Protein AF-A0A7V2ATB0-F1 (afdb_monomer_lite)

Radius of gyration: 20.09 Å; chains: 1; bounding box: 49×17×48 Å

Structure (mmCIF, N/CA/C/O backbone):
data_AF-A0A7V2ATB0-F1
#
_entry.id   AF-A0A7V2ATB0-F1
#
loop_
_atom_site.group_PDB
_atom_site.id
_atom_site.type_symbol
_atom_site.label_atom_id
_atom_site.label_alt_id
_atom_site.label_comp_id
_atom_site.label_asym_id
_atom_site.label_entity_id
_atom_site.label_seq_id
_atom_site.pdbx_PDB_ins_code
_atom_site.Cartn_x
_atom_site.Cartn_y
_atom_site.Cartn_z
_atom_site.occupancy
_atom_site.B_iso_or_equiv
_atom_site.auth_seq_id
_atom_site.auth_comp_id
_atom_site.auth_asym_id
_atom_site.auth_atom_id
_atom_site.pdbx_PDB_model_num
ATOM 1 N N . MET A 1 1 ? 11.047 1.746 -5.177 1.00 81.69 1 MET A N 1
ATOM 2 C CA . MET A 1 1 ? 12.288 2.340 -5.729 1.00 81.69 1 MET A CA 1
ATOM 3 C C . MET A 1 1 ? 13.118 1.365 -6.558 1.00 81.69 1 MET A C 1
ATOM 5 O O . MET A 1 1 ? 13.665 1.787 -7.564 1.00 81.69 1 MET A O 1
ATOM 9 N N . ILE A 1 2 ? 13.152 0.070 -6.219 1.00 91.88 2 ILE A N 1
ATOM 10 C CA . ILE A 1 2 ? 13.887 -0.947 -6.997 1.00 91.88 2 ILE A CA 1
ATOM 11 C C . ILE A 1 2 ? 13.439 -0.985 -8.472 1.00 91.88 2 ILE A C 1
ATOM 13 O O . ILE A 1 2 ? 14.264 -0.880 -9.371 1.00 91.88 2 ILE A O 1
ATOM 17 N N . LEU A 1 3 ? 12.127 -1.042 -8.734 1.00 89.50 3 LEU A N 1
ATOM 18 C CA . LEU A 1 3 ? 11.601 -1.107 -10.107 1.00 89.50 3 LEU A CA 1
ATOM 19 C C . LEU A 1 3 ? 11.896 0.151 -10.937 1.00 89.50 3 LEU A C 1
ATOM 21 O O . LEU A 1 3 ? 12.101 0.051 -12.142 1.00 89.50 3 LEU A O 1
ATOM 25 N N . LEU A 1 4 ? 11.960 1.323 -10.298 1.00 91.44 4 LEU A N 1
ATOM 26 C CA . LEU A 1 4 ? 12.302 2.572 -10.980 1.00 91.44 4 LEU A CA 1
ATOM 27 C C . LEU A 1 4 ? 13.750 2.527 -11.489 1.00 91.44 4 LEU A C 1
ATOM 29 O O . LEU A 1 4 ? 14.007 2.882 -12.633 1.00 91.44 4 LEU A O 1
ATOM 33 N N . SER A 1 5 ? 14.678 2.008 -10.679 1.00 90.06 5 SER A N 1
ATOM 34 C CA . SER A 1 5 ? 16.082 1.833 -11.073 1.00 90.06 5 SER A CA 1
ATOM 35 C C . SER A 1 5 ? 16.241 0.936 -12.308 1.00 90.06 5 SER A C 1
ATOM 37 O O . SER A 1 5 ? 17.004 1.272 -13.212 1.00 90.06 5 SER A O 1
ATOM 39 N N . VAL A 1 6 ? 15.467 -0.152 -12.405 1.00 90.88 6 VAL A N 1
ATOM 40 C CA . VAL A 1 6 ? 15.497 -1.062 -13.565 1.00 90.88 6 VAL A CA 1
ATOM 41 C C . VAL A 1 6 ? 15.089 -0.349 -14.857 1.00 90.88 6 VAL A C 1
ATOM 43 O O . VAL A 1 6 ? 15.703 -0.586 -15.897 1.00 90.88 6 VAL A O 1
ATOM 46 N N . VAL A 1 7 ? 14.106 0.554 -14.805 1.00 90.19 7 VAL A N 1
ATOM 47 C CA . VAL A 1 7 ? 13.681 1.350 -15.972 1.00 90.19 7 VAL A CA 1
ATOM 48 C C . VAL A 1 7 ? 14.800 2.285 -16.435 1.00 90.19 7 VAL A C 1
ATOM 50 O O . VAL A 1 7 ? 15.075 2.358 -17.630 1.00 90.19 7 VAL A O 1
ATOM 53 N N . PHE A 1 8 ? 15.491 2.948 -15.502 1.00 90.12 8 PHE A N 1
ATOM 54 C CA . PHE A 1 8 ? 16.621 3.824 -15.832 1.00 90.12 8 PHE A CA 1
ATOM 55 C C . PHE A 1 8 ? 17.823 3.059 -16.399 1.00 90.12 8 PHE A C 1
ATOM 57 O O . PHE A 1 8 ? 18.481 3.559 -17.305 1.00 90.12 8 PHE A O 1
ATOM 64 N N . TYR A 1 9 ? 18.104 1.852 -15.900 1.00 91.06 9 TYR A N 1
ATOM 65 C CA . TYR A 1 9 ? 19.238 1.051 -16.369 1.00 91.06 9 TYR A CA 1
ATOM 66 C C . TYR A 1 9 ? 18.978 0.370 -17.720 1.00 91.06 9 TYR A C 1
ATOM 68 O O . TYR A 1 9 ? 19.855 0.328 -18.576 1.00 91.06 9 TYR A O 1
ATOM 76 N N . THR A 1 10 ? 17.774 -0.175 -17.924 1.00 86.50 10 THR A N 1
ATOM 77 C CA . THR A 1 10 ? 17.445 -0.965 -19.127 1.00 86.50 10 THR A CA 1
ATOM 78 C C . THR A 1 10 ? 16.801 -0.151 -20.252 1.00 86.50 10 THR A C 1
ATOM 80 O O . THR A 1 10 ? 16.739 -0.635 -21.383 1.00 86.50 10 THR A O 1
ATOM 83 N N . GLY A 1 11 ? 16.337 1.074 -19.983 1.00 84.75 11 GLY A N 1
ATOM 84 C CA . GLY A 1 11 ? 15.650 1.933 -20.953 1.00 84.75 11 GLY A CA 1
ATOM 85 C C . GLY A 1 11 ? 14.253 1.429 -21.353 1.00 84.75 11 GLY A C 1
ATOM 86 O O . GLY A 1 11 ? 13.712 0.495 -20.763 1.00 84.75 11 GLY A O 1
ATOM 87 N N . LEU A 1 12 ? 13.656 2.033 -22.391 1.00 82.38 12 LEU A N 1
ATOM 88 C CA . LEU A 1 12 ? 12.328 1.689 -22.947 1.00 82.38 12 LEU A CA 1
ATOM 89 C C . LEU A 1 12 ? 12.341 0.404 -23.806 1.00 82.38 12 LEU A C 1
ATOM 91 O O . LEU A 1 12 ? 11.769 0.343 -24.889 1.00 82.38 12 LEU A O 1
ATOM 95 N N . ASN A 1 13 ? 13.003 -0.640 -23.318 1.00 89.69 13 ASN A N 1
ATOM 96 C CA . ASN A 1 13 ? 12.987 -1.973 -23.917 1.00 89.69 13 ASN A CA 1
ATOM 97 C C . ASN A 1 13 ? 11.808 -2.809 -23.380 1.00 89.69 13 ASN A C 1
ATOM 99 O O . ASN A 1 13 ? 11.093 -2.391 -22.466 1.00 89.69 13 ASN A O 1
ATOM 103 N N . SER A 1 14 ? 11.630 -4.038 -23.881 1.00 91.94 14 SER A N 1
ATOM 104 C CA . SER A 1 14 ? 10.578 -4.967 -23.421 1.00 91.94 14 SER A CA 1
ATOM 105 C C . SER A 1 14 ? 10.551 -5.171 -21.899 1.00 91.94 14 SER A C 1
ATOM 107 O O . SER A 1 14 ? 9.487 -5.386 -21.322 1.00 91.94 14 SER A O 1
ATOM 109 N N . ILE A 1 15 ? 11.711 -5.104 -21.238 1.00 92.00 15 ILE A N 1
ATOM 110 C CA . ILE A 1 15 ? 11.836 -5.202 -19.775 1.00 92.00 15 ILE A CA 1
ATOM 111 C C . ILE A 1 15 ? 11.405 -3.897 -19.093 1.00 92.00 15 ILE A C 1
ATOM 113 O O . ILE A 1 15 ? 10.632 -3.944 -18.138 1.00 92.00 15 ILE A O 1
ATOM 117 N N . GLY A 1 16 ? 11.837 -2.738 -19.599 1.00 92.69 16 GLY A N 1
ATOM 118 C CA . GLY A 1 16 ? 11.488 -1.433 -19.032 1.00 92.69 16 GLY A CA 1
ATOM 119 C C . GLY A 1 16 ? 9.991 -1.127 -19.105 1.00 92.69 16 GLY A C 1
ATOM 120 O O . GLY A 1 16 ? 9.413 -0.667 -18.123 1.00 92.69 16 GLY A O 1
ATOM 121 N N . VAL A 1 17 ? 9.327 -1.473 -20.216 1.00 92.94 17 VAL A N 1
ATOM 122 C CA . VAL A 1 17 ? 7.867 -1.305 -20.359 1.00 92.94 17 VAL A CA 1
ATOM 123 C C . VAL A 1 17 ? 7.106 -2.168 -19.346 1.00 92.94 17 VAL A C 1
ATOM 125 O O . VAL A 1 17 ? 6.181 -1.692 -18.688 1.00 92.94 17 VAL A O 1
ATOM 128 N N . LYS A 1 18 ? 7.526 -3.427 -19.156 1.00 93.56 18 LYS A N 1
ATOM 129 C CA . LYS A 1 18 ? 6.947 -4.313 -18.133 1.00 93.56 18 LYS A CA 1
ATOM 130 C C . LYS A 1 18 ? 7.190 -3.783 -16.720 1.00 93.56 18 LYS A C 1
ATOM 132 O O . LYS A 1 18 ? 6.282 -3.832 -15.896 1.00 93.56 18 LYS A O 1
ATOM 137 N N . ALA A 1 19 ? 8.381 -3.253 -16.439 1.00 93.69 19 ALA A N 1
ATOM 138 C CA . ALA A 1 19 ? 8.694 -2.653 -15.145 1.00 93.69 19 ALA A CA 1
ATOM 139 C C . ALA A 1 19 ? 7.812 -1.426 -14.858 1.00 93.69 19 ALA A C 1
ATOM 141 O O . ALA A 1 19 ? 7.318 -1.289 -13.741 1.00 93.69 19 ALA A O 1
ATOM 142 N N . LEU A 1 20 ? 7.539 -0.589 -15.864 1.00 92.56 20 LEU A N 1
ATOM 143 C CA . LEU A 1 20 ? 6.654 0.571 -15.738 1.00 92.56 20 LEU A CA 1
ATOM 144 C C . LEU A 1 20 ? 5.200 0.159 -15.451 1.00 92.56 20 LEU A C 1
ATOM 146 O O . LEU A 1 20 ? 4.582 0.697 -14.532 1.00 92.56 20 LEU A O 1
ATOM 150 N N . LEU A 1 21 ? 4.686 -0.857 -16.154 1.00 94.38 21 LEU A N 1
ATOM 151 C CA . LEU A 1 21 ? 3.383 -1.465 -15.845 1.00 94.38 21 LEU A CA 1
ATOM 152 C C . LEU A 1 21 ? 3.329 -2.019 -14.417 1.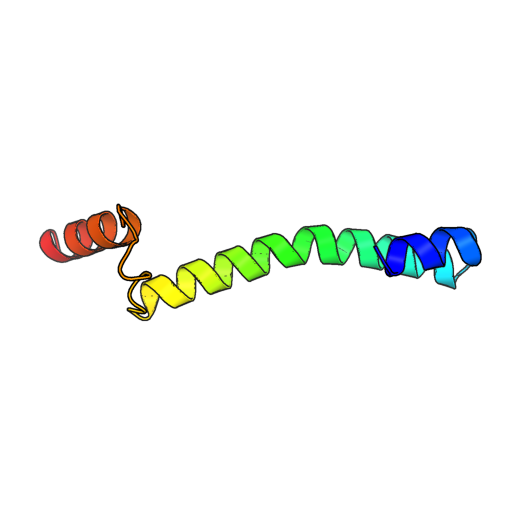00 94.38 21 LEU A C 1
ATOM 154 O O . LEU A 1 21 ? 2.335 -1.843 -13.716 1.00 94.38 21 LEU A O 1
ATOM 158 N N . CYS A 1 22 ? 4.406 -2.660 -13.966 1.00 95.00 22 CYS A N 1
ATOM 159 C CA . CYS A 1 22 ? 4.490 -3.223 -12.624 1.00 95.00 22 CYS A CA 1
ATOM 160 C C . CYS A 1 22 ? 4.480 -2.124 -11.546 1.00 95.00 22 CYS A C 1
ATOM 162 O O . CYS A 1 22 ? 3.785 -2.255 -10.541 1.00 95.00 22 CYS A O 1
ATOM 164 N N . ILE A 1 23 ? 5.180 -1.004 -11.775 1.00 95.00 23 ILE A N 1
ATOM 165 C CA . ILE A 1 23 ? 5.130 0.174 -10.892 1.00 95.00 23 ILE A CA 1
ATOM 166 C C . ILE A 1 23 ? 3.694 0.687 -10.773 1.00 95.00 23 ILE A C 1
ATOM 168 O O . ILE A 1 23 ? 3.205 0.865 -9.658 1.00 95.00 23 ILE A O 1
ATOM 172 N N . TRP A 1 24 ? 3.013 0.885 -11.904 1.00 94.81 24 TRP A N 1
ATOM 173 C CA . TRP A 1 24 ? 1.623 1.341 -11.926 1.00 94.81 24 TRP A CA 1
ATOM 174 C C . TRP A 1 24 ? 0.699 0.394 -11.153 1.00 94.81 24 TRP A C 1
ATOM 176 O O . TRP A 1 24 ? -0.081 0.819 -10.302 1.00 94.81 24 TRP A O 1
ATOM 186 N N . PHE A 1 25 ? 0.839 -0.908 -11.396 1.00 95.88 25 PHE A N 1
ATOM 187 C CA . PHE A 1 25 ? 0.040 -1.934 -10.740 1.00 95.88 25 PHE A CA 1
ATOM 188 C C . PHE A 1 25 ? 0.244 -1.965 -9.219 1.00 95.88 25 PHE A C 1
ATOM 190 O O . PHE A 1 25 ? -0.728 -2.005 -8.463 1.00 95.88 25 PHE A O 1
ATOM 197 N N . VAL A 1 26 ? 1.496 -1.913 -8.753 1.00 95.50 26 VAL A N 1
ATOM 198 C CA . VAL A 1 26 ? 1.821 -1.926 -7.318 1.00 95.50 26 VAL A CA 1
ATOM 199 C C . VAL A 1 26 ? 1.310 -0.664 -6.626 1.00 95.50 26 VAL A C 1
ATOM 201 O O . VAL A 1 26 ? 0.782 -0.760 -5.520 1.00 95.50 26 VAL A O 1
ATOM 204 N N . LEU A 1 27 ? 1.413 0.501 -7.274 1.00 94.88 27 LEU A N 1
ATOM 205 C CA . LEU A 1 27 ? 0.926 1.763 -6.711 1.00 94.88 27 LEU A CA 1
ATOM 206 C C . LEU A 1 27 ? -0.578 1.748 -6.434 1.00 94.88 27 LEU A C 1
ATOM 208 O O . LEU A 1 27 ? -1.000 2.321 -5.437 1.00 94.88 27 LEU A O 1
ATOM 212 N N . ILE A 1 28 ? -1.372 1.084 -7.276 1.00 95.88 28 ILE A N 1
ATOM 213 C CA . ILE A 1 28 ? -2.822 0.965 -7.071 1.00 95.88 28 ILE A CA 1
ATOM 214 C C . ILE A 1 28 ? -3.143 -0.168 -6.091 1.00 95.88 28 ILE A C 1
ATOM 216 O O . ILE A 1 28 ? -3.953 0.001 -5.185 1.00 95.88 28 I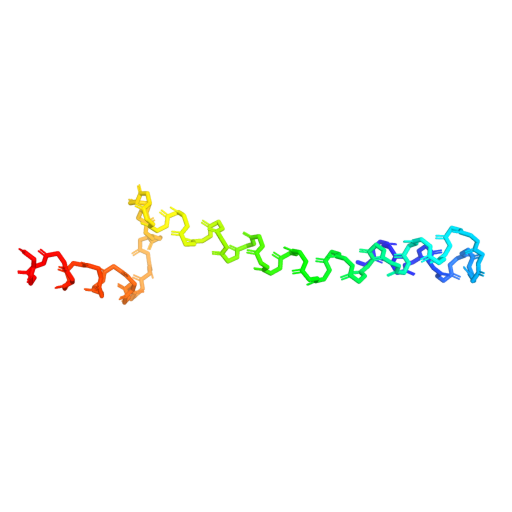LE A O 1
ATOM 220 N N . THR A 1 29 ? -2.486 -1.319 -6.228 1.00 96.56 29 THR A N 1
ATOM 221 C CA . THR A 1 29 ? -2.817 -2.516 -5.438 1.00 96.56 29 THR A CA 1
ATOM 222 C C . THR A 1 29 ? -2.397 -2.381 -3.972 1.00 96.56 29 THR A C 1
ATOM 224 O O . THR A 1 29 ? -3.095 -2.861 -3.080 1.00 96.56 29 THR A O 1
ATOM 227 N N . SER A 1 30 ? -1.278 -1.703 -3.698 1.00 96.12 30 SER A N 1
ATOM 228 C CA . SER A 1 30 ? -0.746 -1.535 -2.342 1.00 96.12 30 SER A CA 1
ATOM 229 C C . SER A 1 30 ? -1.699 -0.797 -1.386 1.00 96.12 30 SER A C 1
ATOM 231 O O . SER A 1 30 ? -1.963 -1.343 -0.314 1.00 96.12 30 SER A O 1
ATOM 233 N N . PRO A 1 31 ? -2.235 0.403 -1.700 1.00 95.75 31 PRO A N 1
ATOM 234 C CA . PRO A 1 31 ? -3.161 1.092 -0.802 1.00 95.75 31 PRO A CA 1
ATOM 235 C 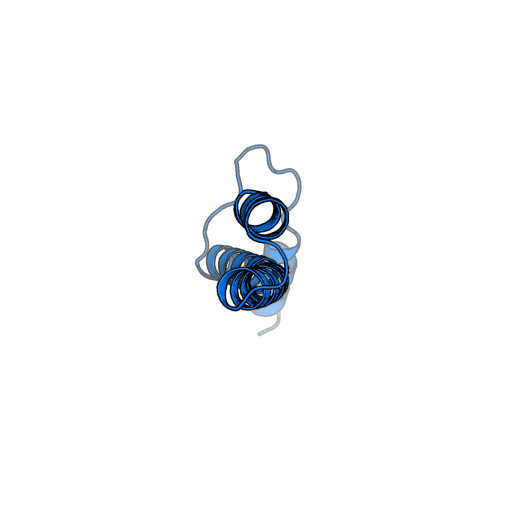C . PRO A 1 31 ? -4.474 0.323 -0.624 1.00 95.75 31 PRO A C 1
ATOM 237 O O . PRO A 1 31 ? -4.986 0.253 0.491 1.00 95.75 31 PRO A O 1
ATOM 240 N N . THR A 1 32 ? -4.996 -0.311 -1.680 1.00 96.06 32 THR A N 1
ATOM 241 C CA . THR A 1 32 ? -6.225 -1.115 -1.594 1.00 96.06 32 THR A CA 1
ATOM 242 C C . THR A 1 32 ? -6.041 -2.328 -0.684 1.00 96.06 32 THR A C 1
ATOM 244 O O . THR A 1 32 ? -6.876 -2.570 0.187 1.00 96.06 32 THR A O 1
ATOM 247 N N . GLY A 1 33 ? -4.935 -3.062 -0.838 1.00 96.62 33 GLY A N 1
ATOM 248 C CA . GLY A 1 33 ? -4.608 -4.202 0.017 1.00 96.62 33 GLY A CA 1
ATOM 249 C C . GLY A 1 33 ? -4.392 -3.789 1.472 1.00 96.62 33 GLY A C 1
ATOM 250 O O . GLY A 1 33 ? -4.972 -4.391 2.372 1.00 96.62 33 GLY A O 1
ATOM 251 N N . ALA A 1 34 ? -3.629 -2.717 1.707 1.00 96.25 34 ALA A N 1
ATOM 252 C CA . ALA A 1 34 ? -3.396 -2.191 3.050 1.00 96.25 34 ALA A CA 1
ATOM 253 C C . ALA A 1 34 ? -4.704 -1.764 3.737 1.00 96.25 34 ALA A C 1
ATOM 255 O O . ALA A 1 34 ? -4.939 -2.123 4.890 1.00 96.25 34 ALA A O 1
ATOM 256 N N . HIS A 1 35 ? -5.588 -1.062 3.021 1.00 93.81 35 HIS A N 1
ATOM 257 C CA . HIS A 1 35 ? -6.890 -0.660 3.548 1.00 93.81 35 HIS A CA 1
ATOM 258 C C . HIS A 1 35 ? -7.786 -1.868 3.860 1.00 93.81 35 HIS A C 1
ATOM 260 O O . HIS A 1 35 ? -8.411 -1.919 4.919 1.00 93.81 35 HIS A O 1
ATOM 266 N N . ALA A 1 36 ? -7.821 -2.867 2.972 1.00 95.75 36 ALA A N 1
ATOM 267 C CA . ALA A 1 36 ? -8.588 -4.091 3.187 1.00 95.75 36 ALA A CA 1
ATOM 268 C C . ALA A 1 36 ? -8.092 -4.876 4.412 1.00 95.75 36 ALA A C 1
ATOM 270 O O . ALA A 1 36 ? -8.908 -5.325 5.216 1.00 95.75 36 ALA A O 1
ATOM 271 N N . ILE A 1 37 ? -6.772 -4.991 4.587 1.00 94.50 37 ILE A N 1
ATOM 272 C CA . ILE A 1 37 ? -6.163 -5.646 5.752 1.00 94.50 37 ILE A CA 1
ATOM 273 C C . ILE A 1 37 ? -6.481 -4.874 7.034 1.00 94.50 37 ILE A C 1
ATOM 275 O O . ILE A 1 37 ? -6.907 -5.489 8.006 1.00 94.50 37 ILE A O 1
ATOM 279 N N . ALA A 1 38 ? -6.345 -3.544 7.042 1.00 90.94 38 ALA A N 1
ATOM 280 C CA . ALA A 1 38 ? -6.665 -2.723 8.211 1.00 90.94 38 ALA A CA 1
ATOM 281 C C . ALA A 1 38 ? -8.140 -2.870 8.627 1.00 90.94 38 ALA A C 1
ATOM 283 O O . ALA A 1 38 ? -8.444 -3.097 9.797 1.00 90.94 38 ALA A O 1
ATOM 284 N N . ARG A 1 39 ? -9.062 -2.833 7.656 1.00 89.00 39 ARG A N 1
ATOM 285 C CA . ARG A 1 39 ? -10.494 -3.049 7.902 1.00 89.00 39 A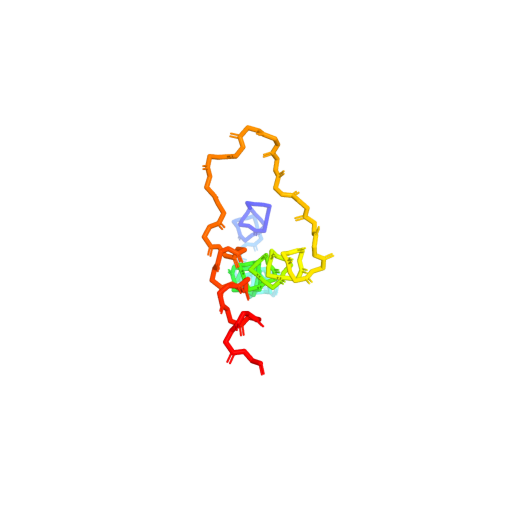RG A CA 1
ATOM 286 C C . ARG A 1 39 ? -10.791 -4.459 8.416 1.00 89.00 39 ARG A C 1
ATOM 288 O O . ARG A 1 39 ? -11.651 -4.629 9.277 1.00 89.00 39 ARG A O 1
ATOM 295 N N . ALA A 1 40 ? -10.110 -5.471 7.883 1.00 91.25 40 ALA A N 1
ATOM 296 C CA . ALA A 1 40 ? -10.259 -6.851 8.333 1.00 91.25 40 ALA A CA 1
ATOM 297 C C . ALA A 1 40 ? -9.717 -7.049 9.755 1.00 91.25 40 ALA A C 1
ATOM 299 O O . ALA A 1 40 ? -10.378 -7.694 10.559 1.00 91.25 40 ALA A O 1
ATOM 300 N N . ALA A 1 41 ? -8.563 -6.461 10.081 1.00 90.38 41 ALA A N 1
ATOM 301 C CA . ALA A 1 41 ? -7.980 -6.499 11.420 1.00 90.38 41 ALA A CA 1
ATOM 302 C C . ALA A 1 41 ? -8.940 -5.918 12.466 1.00 90.38 41 ALA A C 1
ATOM 304 O O . ALA A 1 41 ? -9.188 -6.550 13.492 1.00 90.38 41 ALA A O 1
ATOM 305 N N . HIS A 1 42 ? -9.548 -4.772 12.151 1.00 85.81 42 HIS A N 1
ATOM 306 C CA . HIS A 1 42 ? -10.541 -4.140 13.015 1.00 85.81 42 HIS A CA 1
ATOM 307 C C . HIS A 1 42 ? -11.802 -5.007 13.171 1.00 85.81 42 HIS A C 1
ATOM 309 O O . HIS A 1 42 ? -12.221 -5.317 14.282 1.00 85.81 42 HIS A O 1
ATOM 315 N N . ARG A 1 43 ? -12.343 -5.539 12.062 1.00 84.06 43 ARG A N 1
ATOM 316 C CA . ARG A 1 43 ? -13.506 -6.450 12.086 1.00 84.06 43 ARG A CA 1
ATOM 317 C C . ARG A 1 43 ? -13.256 -7.754 12.851 1.00 84.06 43 ARG A C 1
ATOM 319 O O . ARG A 1 43 ? -14.210 -8.325 13.369 1.00 84.06 43 ARG A O 1
ATOM 326 N N . SER A 1 44 ? -12.019 -8.233 12.888 1.00 86.81 44 SER A N 1
ATOM 327 C CA . SER A 1 44 ? -11.625 -9.437 13.626 1.00 86.81 44 SER A CA 1
ATOM 328 C C . SER A 1 44 ? -11.389 -9.182 15.122 1.00 86.81 44 SER A C 1
ATOM 330 O O . SER A 1 44 ? -10.999 -10.110 15.826 1.00 86.81 44 SER A O 1
ATOM 332 N N . GLY A 1 45 ? -11.600 -7.954 15.616 1.00 83.69 45 GLY A N 1
ATOM 333 C CA . GLY A 1 45 ? -11.455 -7.608 17.034 1.00 83.69 45 GLY A CA 1
ATOM 334 C C . GLY A 1 45 ? -10.004 -7.462 17.499 1.00 83.69 45 GLY A C 1
ATOM 335 O O . GLY A 1 45 ? -9.723 -7.573 18.693 1.00 83.69 45 GLY A O 1
ATOM 336 N N . ILE A 1 46 ? -9.059 -7.240 16.578 1.00 85.94 46 ILE A N 1
ATOM 337 C CA . ILE A 1 46 ? -7.663 -6.984 16.946 1.00 85.94 46 ILE A CA 1
ATOM 338 C C . ILE A 1 46 ? -7.599 -5.610 17.619 1.00 85.94 46 ILE A C 1
ATOM 340 O O . ILE A 1 46 ? -7.850 -4.589 16.980 1.00 85.94 46 ILE A O 1
ATOM 344 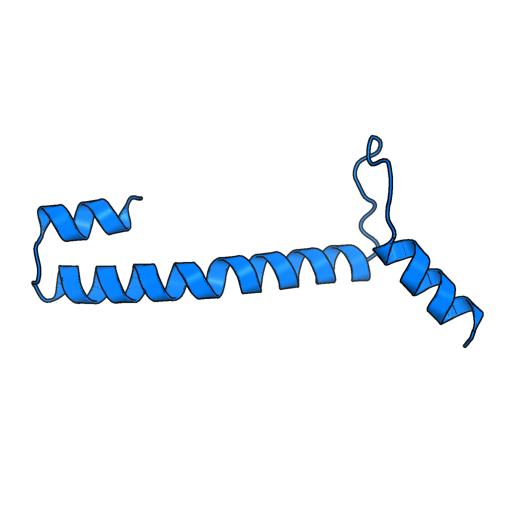N N . ARG A 1 47 ? -7.258 -5.594 18.912 1.00 83.38 47 ARG A N 1
ATOM 345 C CA . ARG A 1 47 ? -7.148 -4.362 19.705 1.00 83.38 47 ARG A CA 1
ATOM 346 C C . ARG A 1 47 ? -6.050 -3.457 19.141 1.00 83.38 47 ARG A C 1
ATOM 348 O O . ARG A 1 47 ? -4.979 -3.934 18.762 1.00 83.38 47 ARG A O 1
ATOM 355 N N . LEU A 1 48 ? -6.310 -2.150 19.127 1.00 86.44 48 LEU A N 1
ATOM 356 C CA . LEU A 1 48 ? -5.294 -1.144 18.825 1.00 86.44 48 LEU A CA 1
ATOM 357 C C . LEU A 1 48 ? -4.177 -1.158 19.880 1.00 86.44 48 LEU A C 1
ATOM 359 O O . LEU A 1 48 ? -4.342 -1.654 20.994 1.00 86.44 48 LEU A O 1
ATOM 363 N N . TRP A 1 49 ? -3.028 -0.592 19.510 1.00 89.31 49 TRP A N 1
ATOM 364 C CA . TRP A 1 49 ? -1.875 -0.434 20.397 1.00 89.31 49 TRP A CA 1
ATOM 365 C C . TRP A 1 49 ? -2.268 0.311 21.689 1.00 89.31 49 TRP A C 1
ATOM 367 O O . TRP A 1 49 ? -3.030 1.268 21.618 1.00 89.31 49 TRP A O 1
ATOM 377 N N . GLU A 1 50 ? -1.729 -0.064 22.853 1.00 85.75 50 GLU A N 1
ATOM 378 C CA . GLU A 1 50 ? -2.156 0.456 24.174 1.00 85.75 50 GLU A CA 1
ATOM 379 C C . GLU A 1 50 ? -2.064 1.986 24.329 1.00 85.75 50 GLU A C 1
ATOM 381 O O . GLU A 1 50 ? -2.895 2.601 24.983 1.00 85.75 50 GLU A O 1
ATOM 386 N N . GLY A 1 51 ? -1.077 2.619 23.697 1.00 89.81 51 GLY A N 1
ATOM 387 C CA . GLY A 1 51 ? -0.941 4.080 23.610 1.00 89.81 51 GLY A CA 1
ATOM 388 C C . GLY A 1 51 ? -1.824 4.769 22.556 1.00 89.81 51 GLY A C 1
ATOM 389 O O . GLY A 1 51 ? -1.629 5.955 22.291 1.00 89.81 51 GLY A O 1
ATOM 390 N N . SER A 1 52 ? -2.745 4.054 21.907 1.00 87.19 52 SER A N 1
ATOM 391 C CA . SER A 1 52 ? -3.680 4.649 20.944 1.00 87.19 52 SER A CA 1
ATOM 392 C C . SER A 1 52 ? -4.724 5.476 21.686 1.00 87.19 52 SER A C 1
ATOM 394 O O . SER A 1 52 ? -5.366 4.994 22.610 1.00 87.19 52 SER A O 1
ATOM 396 N N . VAL A 1 53 ? -4.900 6.730 21.273 1.00 84.25 53 VAL A N 1
ATOM 397 C CA . VAL A 1 53 ? -5.754 7.695 21.989 1.00 84.25 53 VAL A CA 1
ATOM 398 C C . VAL A 1 53 ? -7.230 7.594 21.582 1.00 84.25 53 VAL A C 1
ATOM 400 O O . VAL A 1 53 ? -8.099 8.029 22.329 1.00 84.25 53 VAL A O 1
ATOM 403 N N . MET A 1 54 ? -7.531 7.063 20.394 1.00 80.50 54 MET A N 1
ATOM 404 C CA . MET A 1 54 ? -8.875 7.108 19.814 1.00 80.50 54 MET A CA 1
ATOM 405 C C . MET A 1 54 ? -9.103 5.934 18.859 1.00 80.50 54 MET A C 1
ATOM 407 O O . MET A 1 54 ? -8.288 5.718 17.960 1.00 80.50 54 MET A O 1
ATOM 411 N N . ASP A 1 55 ? -10.244 5.257 18.996 1.00 83.94 55 ASP A N 1
ATOM 412 C CA . ASP A 1 55 ? -10.731 4.256 18.044 1.00 83.94 55 ASP A CA 1
ATOM 413 C C . ASP A 1 55 ? -12.199 4.513 17.677 1.00 83.94 55 ASP A C 1
ATOM 415 O O . ASP A 1 55 ? -13.112 3.806 18.092 1.00 83.94 55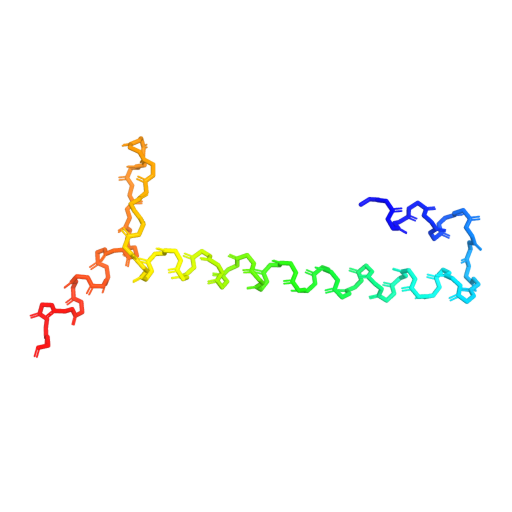 ASP A O 1
ATOM 419 N N . LYS A 1 56 ? -12.428 5.528 16.837 1.00 83.00 56 LYS A N 1
ATOM 420 C CA . LYS A 1 56 ? -13.780 5.843 16.346 1.00 83.00 56 LYS A CA 1
ATOM 421 C C . LYS A 1 56 ? -14.396 4.715 15.521 1.00 83.00 56 LYS A C 1
ATOM 423 O O . LYS A 1 56 ? -15.605 4.654 15.372 1.00 83.00 56 LYS A O 1
ATOM 428 N N . TYR A 1 57 ? -13.566 3.847 14.942 1.00 79.44 57 TYR A N 1
ATOM 429 C CA . TYR A 1 57 ? -14.049 2.765 14.091 1.00 79.44 57 TYR A CA 1
ATOM 430 C C . TYR A 1 57 ? -14.658 1.629 14.929 1.00 79.44 57 TYR A C 1
ATOM 432 O O . TYR A 1 57 ? -15.546 0.927 14.446 1.00 79.44 57 TYR A O 1
ATOM 440 N N . ALA A 1 58 ? -14.200 1.461 16.177 1.00 79.25 58 ALA A N 1
ATOM 441 C CA . ALA A 1 58 ? -14.855 0.621 17.177 1.00 79.25 58 ALA A CA 1
ATOM 442 C C . ALA A 1 58 ? -16.121 1.284 17.723 1.00 79.25 58 ALA A C 1
ATOM 444 O O . ALA A 1 58 ? -17.168 0.643 17.688 1.00 79.25 58 ALA A O 1
ATOM 445 N N . ASP A 1 59 ? -16.053 2.565 18.100 1.00 79.38 59 ASP A N 1
ATOM 446 C CA . ASP A 1 59 ? -17.215 3.308 18.613 1.00 79.38 59 ASP A CA 1
ATOM 447 C C . ASP A 1 59 ? -18.395 3.297 17.621 1.00 79.38 59 ASP A C 1
ATOM 449 O O . ASP A 1 59 ? -19.530 3.016 18.002 1.00 79.38 59 ASP A O 1
ATOM 453 N N . ASP A 1 60 ? -18.139 3.533 16.327 1.00 78.88 60 ASP A N 1
ATOM 454 C CA . ASP A 1 60 ? -19.172 3.510 15.280 1.00 78.88 60 ASP A CA 1
ATOM 455 C C . ASP A 1 60 ? -19.804 2.110 15.107 1.00 78.88 60 ASP A C 1
ATOM 457 O O . ASP A 1 60 ? -20.950 1.986 14.668 1.00 78.88 60 ASP A O 1
ATOM 461 N N . ARG A 1 61 ? -19.064 1.038 15.427 1.00 70.31 61 ARG A N 1
ATOM 462 C CA . ARG A 1 61 ? -19.543 -0.352 15.358 1.00 70.31 61 ARG A CA 1
ATOM 463 C C . ARG A 1 61 ? -20.342 -0.760 16.583 1.00 70.31 61 ARG A C 1
ATOM 465 O O . ARG A 1 61 ? -21.402 -1.347 16.409 1.00 70.31 61 ARG A O 1
ATOM 472 N N . GLU A 1 62 ? -19.845 -0.461 17.779 1.00 63.84 62 GLU A N 1
ATOM 473 C CA . GLU A 1 62 ? -20.577 -0.696 19.029 1.00 63.84 62 GLU A CA 1
ATOM 474 C C . GLU A 1 62 ? -21.882 0.101 19.029 1.00 63.84 62 GLU A C 1
ATOM 476 O O . GLU A 1 62 ? -22.933 -0.444 19.353 1.00 63.84 62 GLU A O 1
ATOM 481 N N . GLY A 1 63 ? -21.838 1.343 18.532 1.00 62.03 63 GLY A N 1
ATOM 482 C CA . GLY A 1 63 ? -23.029 2.138 18.271 1.00 62.03 63 GLY A CA 1
ATOM 483 C C . GLY A 1 63 ? -24.004 1.431 17.332 1.00 62.03 63 GLY A C 1
ATOM 484 O O . GLY A 1 63 ? -25.182 1.417 17.621 1.00 62.03 63 GLY A O 1
ATOM 485 N N . ALA A 1 64 ? -23.552 0.794 16.247 1.00 59.66 64 ALA A N 1
ATOM 486 C CA . ALA A 1 64 ? -24.430 0.067 15.323 1.00 59.66 64 ALA A CA 1
ATOM 487 C C . ALA A 1 64 ? -24.991 -1.265 15.871 1.00 59.66 64 ALA A C 1
ATOM 489 O O . ALA A 1 64 ? -26.035 -1.709 15.395 1.00 59.66 64 ALA A O 1
ATOM 490 N N . GLU A 1 65 ? -24.311 -1.908 16.826 1.00 58.53 65 GLU A N 1
ATOM 491 C CA . GLU A 1 65 ? -24.771 -3.136 17.495 1.00 58.53 65 GLU A CA 1
ATOM 492 C C . GLU A 1 65 ? -25.739 -2.850 18.663 1.00 58.53 65 GLU A C 1
ATOM 494 O O . GLU A 1 65 ? -26.591 -3.684 18.943 1.00 58.53 65 GLU A O 1
ATOM 499 N N . ASP A 1 66 ? -25.664 -1.672 19.297 1.00 56.44 66 ASP A N 1
ATOM 500 C CA . ASP A 1 66 ? -26.595 -1.191 20.341 1.00 56.44 66 ASP A CA 1
ATOM 501 C C . ASP A 1 66 ? -28.000 -0.832 19.805 1.00 56.44 66 ASP A C 1
ATOM 503 O O . ASP A 1 66 ? -28.999 -1.001 20.503 1.00 56.44 66 ASP A O 1
ATOM 507 N N . ILE A 1 67 ? -28.095 -0.380 18.548 1.00 57.94 67 ILE A N 1
ATOM 508 C CA . ILE A 1 67 ? -29.364 -0.029 17.869 1.00 57.94 67 ILE A CA 1
ATOM 509 C C . ILE A 1 67 ? -30.027 -1.189 17.100 1.00 57.94 67 ILE A C 1
ATOM 511 O O . ILE A 1 67 ? -31.077 -0.968 16.486 1.00 57.94 67 ILE A O 1
ATOM 515 N N . ALA A 1 68 ? -29.440 -2.391 17.098 1.00 51.97 68 ALA A N 1
ATOM 516 C CA . ALA A 1 68 ? -29.952 -3.581 16.400 1.00 51.97 68 ALA A CA 1
ATOM 517 C C . ALA A 1 68 ? -30.690 -4.543 17.345 1.00 51.97 68 ALA A C 1
ATOM 519 O O . ALA A 1 68 ? -31.724 -5.100 16.903 1.00 51.97 68 ALA A O 1
#

pLDDT: mean 86.2, std 10.85, range [51.97, 96.62]

Sequence (68 aa):
MILLSVVFYTGLNSIGVKALLCIWFVLITSPTGAHAIARAAHRSGIRLWEGSVMDKYADDREGAEDIA

Organism: Eiseniibacteriota bacterium (NCBI:txid2212470)

Foldseek 3Di:
DVLVVVCVVVPPDPSNVVSVVVVVVCVVVVVVVVVVVVVVCVVVVPDDDPPDPDDVVVVVVVVVVVVD

Secondary structure (DSSP, 8-state):
-HHHHHHHHH-SSHHHHHHHHHHHHHHHHHHHHHHHHHHHHHHTT-PPPTT----HHHHHHHHHHHT-

InterPro domains:
  IPR005133 Na+/H+ antiporter subunit G [PF03334] (1-42)
  IPR005133 Na+/H+ antiporter subunit G [PTHR34703] (1-62)